Protein AF-A0A4R5KHE2-F1 (afdb_monomer_lite)

Radius of gyration: 16.77 Å; chains: 1; bounding box: 28×48×48 Å

Secondary structure (DSSP, 8-state):
------------EEEE-TTS-EEEEE-TTS-EEEEEE-TTS-EEEEEEE----------

Sequence (59 aa):
MKETVNAVNLSIRYRYDLAGNAVEVTDRIGNYTGYVYDNRNLLLNKKSQGNQRSHQLLV

InterPro domains:
  IPR006530 YD repeat [TIGR01643] (12-35)
  IPR031325 RHS repeat [PF05593] (16-43)

Foldseek 3Di:
DPPPPPVLVFDWDFDADPVGHTQWIATSVGWIKGFDADPVRHTPDIDTPDVDPDPPPDD

Organism: NCBI:txid2547395

Structure (mmCIF, N/CA/C/O backbone):
data_AF-A0A4R5KHE2-F1
#
_entry.id   AF-A0A4R5KHE2-F1
#
loop_
_atom_site.group_PDB
_atom_site.id
_atom_site.type_symbol
_atom_site.label_atom_id
_atom_sit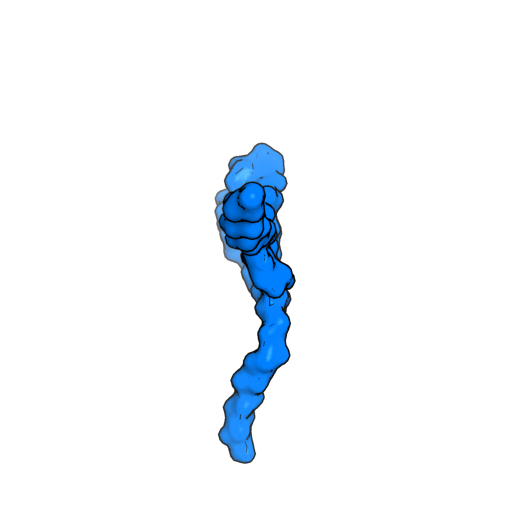e.label_alt_id
_atom_site.label_comp_id
_atom_site.label_asym_id
_atom_site.label_entity_id
_atom_site.label_seq_id
_atom_site.pdbx_PDB_ins_code
_atom_site.Cartn_x
_atom_site.Cartn_y
_atom_site.Cartn_z
_atom_site.occupancy
_atom_site.B_iso_or_equiv
_atom_site.auth_seq_id
_atom_site.auth_comp_id
_atom_site.auth_asym_id
_atom_site.auth_atom_id
_atom_site.pdbx_PDB_model_num
ATOM 1 N N . MET A 1 1 ? 15.008 13.640 -35.005 1.00 40.38 1 MET A N 1
ATOM 2 C CA . MET A 1 1 ? 14.017 13.652 -33.912 1.00 40.38 1 MET A CA 1
ATOM 3 C C . MET A 1 1 ? 14.376 12.467 -33.029 1.00 40.38 1 MET A C 1
ATOM 5 O O . MET A 1 1 ? 14.293 11.344 -33.501 1.00 40.38 1 MET A O 1
ATOM 9 N N . LYS A 1 2 ? 14.990 12.695 -31.860 1.00 49.06 2 LYS A N 1
ATOM 10 C CA . LYS A 1 2 ? 15.411 11.606 -30.962 1.00 49.06 2 LYS A CA 1
ATOM 11 C C . LYS A 1 2 ? 14.263 11.322 -30.005 1.00 49.06 2 LYS A C 1
ATOM 13 O O . LYS A 1 2 ? 14.230 11.840 -28.896 1.00 49.06 2 LYS A O 1
ATOM 18 N N . GLU A 1 3 ? 13.292 10.556 -30.474 1.00 53.41 3 GLU A N 1
ATOM 19 C CA . GLU A 1 3 ? 12.275 9.977 -29.607 1.00 53.41 3 GLU A CA 1
ATOM 20 C C . GLU A 1 3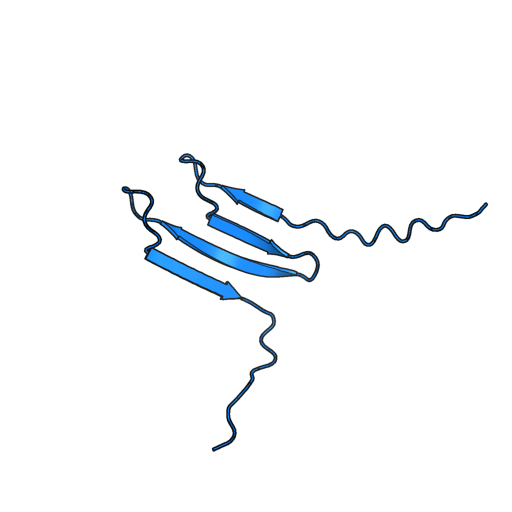 ? 12.882 8.751 -28.935 1.00 53.41 3 GLU A C 1
ATOM 22 O O . GLU A 1 3 ? 12.784 7.632 -29.423 1.00 53.41 3 GLU A O 1
ATOM 27 N N . THR A 1 4 ? 13.544 8.967 -27.802 1.00 51.59 4 THR A N 1
ATOM 28 C CA . THR A 1 4 ? 13.837 7.878 -26.867 1.00 51.59 4 THR A CA 1
ATOM 29 C C . THR A 1 4 ? 12.887 7.980 -25.684 1.00 51.59 4 THR A C 1
ATOM 31 O O . THR A 1 4 ? 13.294 7.958 -24.528 1.00 51.59 4 THR A O 1
ATOM 34 N N . VAL A 1 5 ? 11.588 8.092 -25.965 1.00 54.94 5 VAL A N 1
ATOM 35 C CA . VAL A 1 5 ? 10.555 7.806 -24.967 1.00 54.94 5 VAL A CA 1
ATOM 36 C C . VAL A 1 5 ? 10.331 6.297 -24.985 1.00 54.94 5 VAL A C 1
ATOM 38 O O . VAL A 1 5 ? 9.269 5.804 -25.331 1.00 54.94 5 VAL A O 1
ATOM 41 N N . ASN A 1 6 ? 11.334 5.538 -24.548 1.00 56.06 6 ASN A N 1
ATOM 42 C CA . ASN A 1 6 ? 11.028 4.287 -23.864 1.00 56.06 6 ASN A CA 1
ATOM 43 C C . ASN A 1 6 ? 10.710 4.663 -22.416 1.00 56.06 6 ASN A C 1
ATOM 45 O O . ASN A 1 6 ? 11.406 4.260 -21.485 1.00 56.06 6 ASN A O 1
ATOM 49 N N . ALA A 1 7 ? 9.671 5.484 -22.224 1.0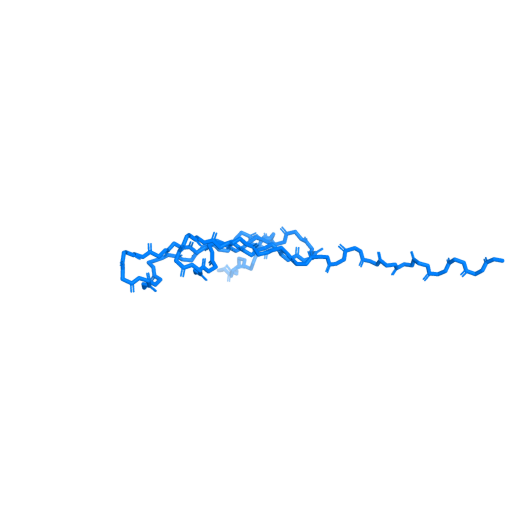0 58.22 7 ALA A N 1
ATOM 50 C CA . ALA A 1 7 ? 8.989 5.554 -20.948 1.00 58.22 7 ALA A CA 1
ATOM 51 C C . ALA A 1 7 ? 8.317 4.197 -20.806 1.00 58.22 7 ALA A C 1
ATOM 53 O O . ALA A 1 7 ? 7.167 4.003 -21.195 1.00 58.22 7 ALA A O 1
ATOM 54 N N . VAL A 1 8 ? 9.089 3.210 -20.348 1.00 62.88 8 VAL A N 1
ATOM 55 C CA . VAL A 1 8 ? 8.522 1.949 -19.914 1.00 62.88 8 VAL A CA 1
ATOM 56 C C . VAL A 1 8 ? 7.460 2.373 -18.915 1.00 62.88 8 VAL A C 1
ATOM 58 O O . VAL A 1 8 ? 7.780 3.042 -17.931 1.00 62.88 8 VAL A O 1
ATOM 61 N N . ASN A 1 9 ? 6.202 2.110 -19.257 1.00 60.97 9 ASN A N 1
ATOM 62 C CA . ASN A 1 9 ? 5.017 2.606 -18.573 1.00 60.97 9 ASN A CA 1
ATOM 63 C C . ASN A 1 9 ? 4.875 1.848 -17.241 1.00 60.97 9 ASN A C 1
ATOM 65 O O . ASN A 1 9 ? 3.920 1.115 -17.000 1.00 60.97 9 ASN A O 1
ATOM 69 N N . LEU A 1 10 ? 5.911 1.946 -16.406 1.00 66.19 10 LEU A N 1
ATOM 70 C CA . LEU A 1 10 ? 6.133 1.195 -15.187 1.00 66.19 10 LEU A CA 1
ATOM 71 C C . LEU A 1 10 ? 5.349 1.857 -14.057 1.00 66.19 10 LEU A C 1
ATOM 73 O O . LEU A 1 10 ? 5.913 2.274 -13.050 1.00 66.19 10 LEU A O 1
ATOM 77 N N . SER A 1 11 ? 4.041 1.999 -14.243 1.00 71.81 11 SER A N 1
ATOM 78 C CA . SER A 1 11 ? 3.163 2.515 -13.205 1.00 71.81 11 SER A CA 1
ATOM 79 C C . SER A 1 11 ? 2.889 1.405 -12.197 1.00 71.81 11 SER A C 1
ATOM 81 O O . SER A 1 11 ? 2.318 0.376 -12.565 1.00 71.81 11 SER A O 1
ATOM 83 N N . ILE A 1 12 ? 3.267 1.617 -10.939 1.00 84.00 12 ILE A N 1
ATOM 84 C CA . ILE A 1 12 ? 2.762 0.813 -9.824 1.00 84.00 12 ILE A CA 1
ATOM 85 C C . ILE A 1 12 ? 1.429 1.429 -9.402 1.00 84.00 12 ILE A C 1
ATOM 87 O O . ILE A 1 12 ? 1.335 2.645 -9.229 1.00 84.00 12 ILE A O 1
ATOM 91 N N . ARG A 1 13 ? 0.388 0.608 -9.276 1.00 88.12 13 ARG A N 1
ATOM 92 C CA . ARG A 1 13 ? -0.945 1.059 -8.861 1.00 88.12 13 ARG A CA 1
ATOM 93 C C . ARG A 1 13 ? -1.225 0.594 -7.446 1.00 88.12 13 ARG A C 1
ATOM 95 O O . ARG A 1 13 ? -1.082 -0.589 -7.155 1.00 88.12 13 ARG A O 1
ATOM 102 N N . TYR A 1 14 ? -1.669 1.523 -6.612 1.00 89.19 14 TYR A N 1
ATOM 103 C CA . TYR A 1 14 ? -2.109 1.258 -5.251 1.00 89.19 14 TYR A CA 1
ATOM 104 C C . TYR A 1 14 ? -3.603 1.547 -5.151 1.00 89.19 14 TYR A C 1
ATOM 106 O O . TYR A 1 14 ? -4.071 2.566 -5.666 1.00 89.19 14 TYR A O 1
ATOM 114 N N . ARG A 1 15 ? -4.351 0.664 -4.489 1.00 90.88 15 ARG A N 1
ATOM 115 C CA . ARG A 1 15 ? -5.713 0.954 -4.035 1.00 90.88 15 ARG A CA 1
ATOM 116 C C . ARG A 1 15 ? -5.740 0.945 -2.523 1.00 90.88 15 ARG A C 1
ATOM 118 O O . ARG A 1 15 ? -5.132 0.079 -1.896 1.00 90.88 15 ARG A O 1
ATOM 125 N N . TYR A 1 16 ? -6.485 1.891 -1.975 1.00 90.81 16 TYR A N 1
ATOM 126 C CA . TYR A 1 16 ? -6.660 2.061 -0.545 1.00 90.81 16 TYR A CA 1
ATOM 127 C C . TYR A 1 16 ? -8.131 1.882 -0.179 1.00 90.81 16 TYR A C 1
ATOM 129 O O . TYR A 1 16 ? -9.011 2.168 -0.995 1.00 90.81 16 TYR A O 1
ATOM 137 N N . ASP A 1 17 ? -8.390 1.390 1.027 1.00 87.75 17 ASP A N 1
ATOM 138 C CA . ASP A 1 17 ? -9.718 1.458 1.629 1.00 87.75 17 ASP A CA 1
ATOM 139 C C . ASP A 1 17 ? -10.029 2.879 2.142 1.00 87.75 17 ASP A C 1
ATOM 141 O O . ASP A 1 17 ? -9.209 3.797 2.063 1.00 87.75 17 ASP A O 1
ATOM 145 N N . LEU A 1 18 ? -11.236 3.060 2.683 1.00 88.94 18 LEU A N 1
ATOM 146 C CA . LEU A 1 18 ? -11.681 4.332 3.265 1.00 88.94 18 LEU A CA 1
ATOM 147 C C . LEU A 1 18 ? -10.892 4.741 4.520 1.00 88.94 18 LEU A C 1
ATOM 149 O O . LEU A 1 18 ? -10.922 5.911 4.893 1.00 88.9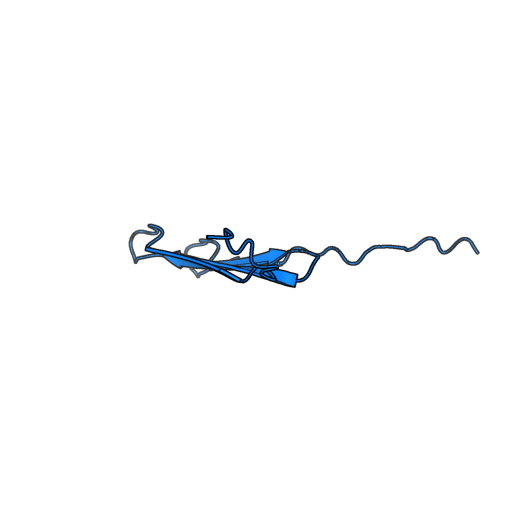4 18 LEU A O 1
ATOM 153 N N . ALA A 1 19 ? -10.207 3.799 5.171 1.00 88.94 19 ALA A N 1
ATOM 154 C CA . ALA A 1 19 ? -9.353 4.048 6.327 1.00 88.94 19 ALA A CA 1
ATOM 155 C C . ALA A 1 19 ? -7.904 4.391 5.926 1.00 88.94 19 ALA A C 1
ATOM 157 O O . ALA A 1 19 ? -7.104 4.764 6.783 1.00 88.94 19 ALA A O 1
ATOM 158 N N . GLY A 1 20 ? -7.568 4.310 4.633 1.00 90.06 20 GLY A N 1
ATOM 159 C CA . GLY A 1 20 ? -6.239 4.592 4.099 1.00 90.06 20 GLY A CA 1
ATOM 160 C C . GLY A 1 20 ? -5.289 3.391 4.094 1.00 90.06 20 GLY A C 1
ATOM 161 O O . GLY A 1 20 ? -4.103 3.566 3.813 1.00 90.06 20 GLY A O 1
ATOM 162 N N . ASN A 1 21 ? -5.766 2.171 4.361 1.00 89.31 21 ASN A N 1
ATOM 163 C CA . ASN A 1 21 ? -4.937 0.970 4.261 1.00 89.31 21 ASN A CA 1
ATOM 164 C C . ASN A 1 21 ? -4.855 0.494 2.810 1.00 89.31 21 ASN A C 1
ATOM 166 O O . ASN A 1 21 ? -5.851 0.482 2.088 1.00 89.31 21 ASN A O 1
ATOM 170 N N . ALA A 1 22 ? -3.670 0.066 2.373 1.00 89.69 22 ALA A N 1
ATOM 171 C CA . ALA A 1 22 ? -3.456 -0.414 1.011 1.00 89.69 22 ALA A CA 1
ATOM 172 C C . ALA A 1 22 ? -4.076 -1.803 0.817 1.00 89.69 22 ALA A C 1
ATOM 174 O O . ALA A 1 22 ? -3.494 -2.797 1.231 1.00 89.69 22 ALA A O 1
ATOM 175 N N . VAL A 1 23 ? -5.226 -1.891 0.153 1.00 92.94 23 VAL A N 1
ATOM 176 C CA . VAL A 1 23 ? -5.917 -3.163 -0.121 1.00 92.94 23 VAL A CA 1
ATOM 177 C C . VAL A 1 23 ? -5.409 -3.858 -1.378 1.00 92.94 23 VAL A C 1
ATOM 179 O O . VAL A 1 23 ? -5.610 -5.059 -1.546 1.00 92.94 23 VAL A O 1
ATOM 182 N N . GLU A 1 24 ? -4.733 -3.128 -2.264 1.00 91.06 24 GLU A N 1
ATOM 183 C CA . GLU A 1 24 ? -4.242 -3.669 -3.526 1.00 91.06 24 GLU A CA 1
ATOM 184 C C . GLU A 1 24 ? -2.979 -2.960 -3.996 1.00 91.06 24 GLU A C 1
ATOM 186 O O . GLU A 1 24 ? -2.899 -1.732 -3.987 1.00 91.06 24 GLU A O 1
ATOM 191 N N . VAL A 1 25 ? -2.019 -3.743 -4.473 1.00 90.69 25 VAL A N 1
ATOM 192 C CA . VAL A 1 25 ? -0.804 -3.272 -5.127 1.00 90.69 25 VAL A CA 1
ATOM 193 C C . VAL A 1 25 ? -0.630 -4.053 -6.417 1.00 90.69 25 VAL A C 1
ATOM 195 O O . VAL A 1 25 ? -0.557 -5.279 -6.396 1.00 90.69 25 VAL A O 1
ATOM 198 N N . THR A 1 26 ? -0.563 -3.346 -7.539 1.00 87.50 26 THR A N 1
ATOM 199 C CA . THR A 1 26 ? -0.229 -3.930 -8.839 1.00 87.50 26 THR A CA 1
ATOM 200 C C . THR A 1 26 ? 1.098 -3.359 -9.310 1.00 87.50 26 THR A C 1
ATOM 202 O O . THR A 1 26 ? 1.211 -2.157 -9.556 1.00 87.50 26 THR A O 1
ATOM 205 N N . ASP A 1 27 ? 2.102 -4.219 -9.436 1.00 84.31 27 ASP A N 1
ATOM 206 C CA . ASP A 1 27 ? 3.425 -3.859 -9.923 1.00 84.31 27 ASP A CA 1
ATOM 207 C C . ASP A 1 27 ? 3.430 -3.571 -11.424 1.00 84.31 27 ASP A C 1
ATOM 209 O O . ASP A 1 27 ? 2.604 -4.044 -12.204 1.00 84.31 27 ASP A O 1
ATOM 213 N N . ARG A 1 28 ? 4.486 -2.881 -11.846 1.00 79.25 28 ARG A N 1
ATOM 214 C CA . ARG A 1 28 ? 4.784 -2.507 -13.234 1.00 79.25 28 ARG A CA 1
ATOM 215 C C . ARG A 1 28 ? 4.820 -3.654 -14.257 1.00 79.25 28 ARG A C 1
ATOM 217 O O . ARG A 1 28 ? 4.756 -3.403 -15.453 1.00 79.25 28 ARG A O 1
ATOM 224 N N . ILE A 1 29 ? 4.975 -4.893 -13.789 1.00 76.44 29 ILE A N 1
ATOM 225 C CA . ILE A 1 29 ? 5.003 -6.114 -14.611 1.00 76.44 29 ILE A CA 1
ATOM 226 C C . ILE A 1 29 ? 3.706 -6.933 -14.508 1.00 76.44 29 ILE A C 1
ATOM 228 O O . ILE A 1 29 ? 3.659 -8.063 -14.982 1.00 76.44 29 ILE A O 1
ATOM 232 N N . GLY A 1 30 ? 2.664 -6.381 -13.877 1.00 75.19 30 GLY A N 1
ATOM 233 C CA . GLY A 1 30 ? 1.358 -7.024 -13.720 1.00 75.19 30 GLY A CA 1
ATOM 234 C C . GLY A 1 30 ? 1.251 -7.990 -12.539 1.00 75.19 30 GLY A C 1
ATOM 235 O O . GLY A 1 30 ? 0.242 -8.679 -12.425 1.00 75.19 30 GLY A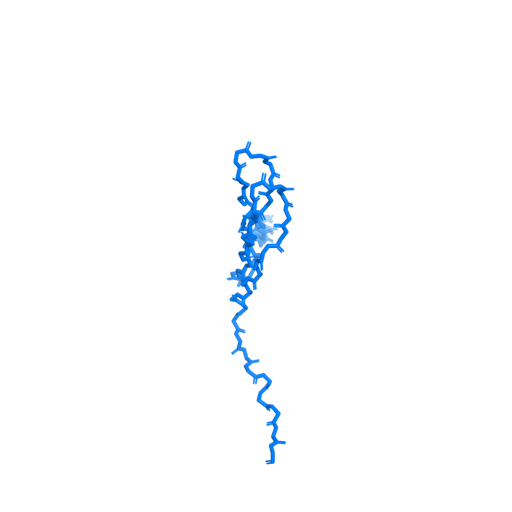 O 1
ATOM 236 N N . ASN A 1 31 ? 2.251 -8.050 -11.650 1.00 84.25 31 ASN A N 1
ATOM 237 C CA . ASN A 1 31 ? 2.103 -8.808 -10.406 1.00 84.25 31 ASN A CA 1
ATOM 238 C C . ASN A 1 31 ? 1.113 -8.102 -9.490 1.00 84.25 31 ASN A C 1
ATOM 240 O O . ASN A 1 31 ? 1.200 -6.892 -9.289 1.00 84.25 31 ASN A O 1
ATOM 244 N N . TYR A 1 32 ? 0.207 -8.876 -8.912 1.00 85.44 32 TYR A N 1
ATOM 245 C CA . TYR A 1 32 ? -0.841 -8.376 -8.041 1.00 85.44 32 TYR A CA 1
ATOM 246 C C . TYR A 1 32 ? -0.602 -8.836 -6.605 1.00 85.44 32 TYR A C 1
ATOM 248 O O . TYR A 1 32 ? -0.322 -10.009 -6.350 1.00 85.44 32 TYR A O 1
ATOM 256 N N . THR A 1 33 ? -0.768 -7.933 -5.645 1.00 88.62 33 THR A N 1
ATOM 257 C CA . THR A 1 33 ? -0.810 -8.255 -4.220 1.00 88.62 33 THR A CA 1
ATOM 258 C C . THR A 1 33 ? -1.995 -7.560 -3.563 1.00 88.62 33 THR A C 1
ATOM 260 O O . THR A 1 33 ? -2.033 -6.338 -3.482 1.00 88.62 33 THR A O 1
ATOM 263 N N . GLY A 1 34 ? -2.951 -8.344 -3.075 1.00 90.12 34 GLY A N 1
ATOM 264 C CA . GLY A 1 34 ? -4.099 -7.884 -2.304 1.00 90.12 34 GLY A CA 1
ATOM 265 C C . GLY A 1 34 ? -3.903 -8.084 -0.802 1.00 90.12 34 GLY A C 1
ATOM 266 O O . GLY A 1 34 ? -3.302 -9.074 -0.365 1.00 90.12 34 GLY A O 1
ATOM 267 N N . TYR A 1 35 ? -4.456 -7.167 -0.018 1.00 89.38 35 TYR A N 1
ATOM 268 C CA . TYR A 1 35 ? -4.447 -7.181 1.441 1.00 89.38 35 TYR A CA 1
ATOM 269 C C . TYR A 1 35 ? -5.880 -7.054 1.959 1.00 89.38 35 TYR A C 1
ATOM 271 O O . TYR A 1 35 ? -6.675 -6.271 1.444 1.00 89.38 35 TYR A O 1
ATOM 279 N N . VAL A 1 36 ? -6.209 -7.840 2.979 1.00 87.75 36 VAL A N 1
ATOM 280 C CA . VAL A 1 36 ? -7.494 -7.788 3.678 1.00 87.75 36 VAL A CA 1
ATOM 281 C C . VAL A 1 36 ? -7.214 -7.399 5.116 1.00 87.75 36 VAL A C 1
ATOM 283 O O . VAL A 1 36 ? -6.442 -8.087 5.784 1.00 87.75 36 VAL A O 1
ATOM 286 N N . TYR A 1 37 ? -7.845 -6.326 5.579 1.00 87.75 37 TYR A N 1
ATOM 287 C CA . TYR A 1 37 ? -7.724 -5.829 6.945 1.00 87.75 37 TYR A CA 1
ATOM 288 C C . TYR A 1 37 ? -9.008 -6.091 7.736 1.00 87.75 37 TYR A C 1
ATOM 290 O O . TYR A 1 37 ? -10.090 -6.194 7.155 1.00 87.75 37 TYR A O 1
ATOM 298 N N . ASP A 1 38 ? -8.890 -6.220 9.056 1.00 88.19 38 ASP A N 1
ATOM 299 C CA . ASP A 1 38 ? -10.034 -6.193 9.965 1.00 88.19 38 ASP A CA 1
ATOM 300 C C . ASP A 1 38 ? -10.462 -4.752 10.296 1.00 88.19 38 ASP A C 1
ATOM 302 O O . ASP A 1 38 ? -9.819 -3.772 9.919 1.00 88.19 38 ASP A O 1
ATOM 306 N N . ASN A 1 39 ? -11.544 -4.616 11.065 1.00 87.81 39 ASN A N 1
ATOM 307 C CA . ASN A 1 39 ? -12.072 -3.315 11.487 1.00 87.81 39 ASN A CA 1
ATOM 308 C C . ASN A 1 39 ? -11.163 -2.557 12.484 1.00 87.81 39 ASN A C 1
ATOM 310 O O . ASN A 1 39 ? -11.506 -1.465 12.928 1.00 87.81 39 ASN A O 1
ATOM 314 N N . ARG A 1 40 ? -10.031 -3.148 12.887 1.00 90.69 40 ARG A N 1
ATOM 315 C CA . ARG A 1 40 ? -8.977 -2.546 13.715 1.00 90.69 40 ARG A CA 1
ATOM 316 C C . ARG A 1 40 ? -7.722 -2.228 12.887 1.00 90.69 40 ARG A C 1
ATOM 318 O O . ARG A 1 40 ? -6.686 -1.922 13.470 1.00 90.69 40 ARG A O 1
ATOM 325 N N . ASN A 1 41 ? -7.814 -2.276 11.553 1.00 86.25 41 ASN A N 1
ATOM 326 C CA . ASN A 1 41 ? -6.714 -2.076 10.604 1.00 86.25 41 ASN A CA 1
ATOM 327 C C . ASN A 1 41 ? -5.586 -3.116 10.724 1.00 86.25 41 ASN A C 1
ATOM 329 O O . ASN A 1 41 ? -4.446 -2.858 10.336 1.00 86.25 41 ASN A O 1
ATOM 333 N N . LEU A 1 42 ? -5.879 -4.307 11.249 1.00 88.31 42 LEU A N 1
ATOM 334 C CA . LEU A 1 42 ? -4.914 -5.400 11.311 1.00 88.31 42 LEU A CA 1
ATOM 335 C C . LEU A 1 42 ? -5.025 -6.264 10.061 1.00 88.31 42 LEU A C 1
ATOM 337 O O . LEU A 1 42 ? -6.119 -6.603 9.617 1.00 88.31 42 LEU A O 1
ATOM 341 N N . LEU A 1 43 ? -3.879 -6.634 9.490 1.00 88.38 43 LEU A N 1
ATOM 342 C CA . LEU A 1 43 ? -3.826 -7.495 8.314 1.00 88.38 43 LEU A CA 1
ATOM 343 C C . LEU A 1 43 ? -4.349 -8.893 8.666 1.00 88.38 43 LEU A C 1
ATOM 345 O O . LEU A 1 43 ? -3.696 -9.642 9.389 1.00 88.38 43 LEU A O 1
ATOM 349 N N . LEU A 1 44 ? -5.496 -9.257 8.103 1.00 91.25 44 LEU A N 1
ATOM 350 C CA . LEU A 1 44 ? -6.067 -10.596 8.208 1.00 91.25 44 LEU A CA 1
ATOM 351 C C . LEU A 1 44 ? -5.472 -11.535 7.169 1.00 91.25 44 LEU A C 1
ATOM 353 O O . LEU A 1 44 ? -5.182 -12.690 7.465 1.00 91.25 44 LEU A O 1
ATOM 357 N N . ASN A 1 45 ? -5.323 -11.058 5.932 1.00 87.19 45 ASN A N 1
ATOM 358 C CA . ASN A 1 45 ? -4.942 -11.927 4.830 1.00 87.19 45 ASN A CA 1
ATOM 359 C C . ASN A 1 45 ? -4.136 -11.179 3.771 1.00 87.19 45 ASN A C 1
ATOM 361 O O . ASN A 1 45 ? -4.501 -10.081 3.358 1.00 87.19 45 ASN A O 1
ATOM 365 N N . LYS A 1 46 ? -3.078 -11.817 3.266 1.00 89.38 46 LYS A N 1
ATOM 366 C CA . LYS A 1 46 ? -2.292 -11.330 2.128 1.00 89.38 46 LYS A CA 1
ATOM 367 C C . LYS A 1 46 ? -2.402 -12.325 0.982 1.00 89.38 46 LYS A C 1
ATOM 369 O O . LYS A 1 46 ? -2.092 -13.501 1.154 1.00 89.38 46 LYS A O 1
ATOM 374 N N . LYS A 1 47 ? -2.833 -11.864 -0.189 1.00 85.69 47 LYS A N 1
ATOM 375 C CA . LYS A 1 47 ? -2.886 -12.663 -1.418 1.00 85.69 47 LYS A CA 1
ATOM 376 C C . LYS A 1 47 ? -1.926 -12.061 -2.426 1.00 85.69 47 LYS A C 1
ATOM 378 O O . LYS A 1 47 ? -2.192 -10.990 -2.948 1.00 85.69 47 LYS A O 1
ATOM 383 N N . SER A 1 48 ? -0.819 -12.737 -2.709 1.00 79.56 48 SER A N 1
ATOM 384 C CA . SER A 1 48 ? 0.045 -12.364 -3.828 1.00 79.56 48 SER A CA 1
ATOM 385 C C . SER A 1 48 ? -0.267 -13.282 -5.000 1.00 79.56 48 SER A C 1
ATOM 387 O O . SER A 1 48 ? -0.004 -14.480 -4.938 1.00 79.56 48 SER A O 1
ATOM 389 N N . GLN A 1 49 ? -0.856 -12.724 -6.051 1.00 70.62 49 GLN A N 1
ATOM 390 C CA . GLN A 1 49 ? -0.949 -13.368 -7.352 1.00 70.62 49 GLN A CA 1
ATOM 391 C C . GLN A 1 49 ? 0.229 -12.851 -8.180 1.00 70.62 49 GLN A C 1
ATOM 393 O O . GLN A 1 49 ? 0.096 -12.045 -9.101 1.00 70.62 49 GLN A O 1
ATOM 398 N N . GLY A 1 50 ? 1.428 -13.271 -7.775 1.00 60.12 50 GLY A N 1
ATOM 399 C CA . GLY A 1 50 ? 2.572 -13.225 -8.670 1.00 60.12 50 GLY A CA 1
ATOM 400 C C . GLY A 1 50 ? 2.297 -14.184 -9.819 1.00 60.12 50 GLY A C 1
ATOM 401 O O . GLY A 1 50 ? 1.670 -15.222 -9.608 1.00 60.12 50 GLY A O 1
ATOM 402 N N . ASN A 1 51 ? 2.744 -13.859 -11.027 1.00 50.38 51 ASN A N 1
ATOM 403 C CA . ASN A 1 51 ? 2.807 -14.839 -12.102 1.00 50.38 51 ASN A CA 1
ATOM 404 C C . ASN A 1 51 ? 3.747 -15.966 -11.632 1.00 50.38 51 ASN A C 1
ATOM 406 O O . ASN A 1 51 ? 4.970 -15.852 -11.735 1.00 50.38 51 ASN A O 1
ATOM 410 N N . GLN A 1 52 ? 3.187 -16.985 -10.973 1.00 49.31 52 GLN A N 1
ATOM 411 C CA . GLN A 1 52 ? 3.929 -18.072 -10.360 1.00 49.31 52 GLN A CA 1
ATOM 412 C C . GLN A 1 52 ? 4.534 -18.891 -11.498 1.00 49.31 52 GLN A C 1
ATOM 414 O O . GLN A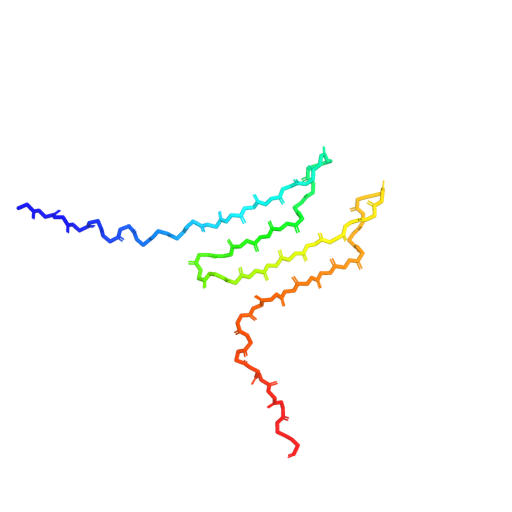 1 52 ? 3.943 -19.852 -11.977 1.00 49.31 52 GLN A O 1
ATOM 419 N N . ARG A 1 53 ? 5.765 -18.561 -11.898 1.00 53.12 53 ARG A N 1
ATOM 420 C CA . ARG A 1 53 ? 6.714 -19.630 -12.193 1.00 53.12 53 ARG A CA 1
ATOM 421 C C . ARG A 1 53 ? 6.917 -20.357 -10.875 1.00 53.12 53 ARG A C 1
ATOM 423 O O . ARG A 1 53 ? 7.706 -19.943 -10.033 1.00 53.12 53 ARG A O 1
ATOM 430 N N . SER A 1 54 ? 6.079 -21.358 -10.666 1.00 47.34 54 SER A N 1
ATOM 431 C CA . SER A 1 54 ? 6.096 -22.284 -9.553 1.00 47.34 54 SER A CA 1
ATOM 432 C C . SER A 1 54 ? 7.526 -22.776 -9.345 1.00 47.34 54 SER A C 1
ATOM 434 O O . SER A 1 54 ? 8.049 -23.559 -10.132 1.00 47.34 54 SER A O 1
ATOM 436 N N . HIS A 1 55 ? 8.162 -22.340 -8.258 1.00 46.94 55 HIS A N 1
ATOM 437 C CA . HIS A 1 55 ? 9.191 -23.150 -7.622 1.00 46.94 55 HIS A CA 1
ATOM 438 C C . HIS A 1 55 ? 8.463 -24.337 -6.978 1.00 46.94 55 HIS A C 1
ATOM 440 O O . HIS A 1 55 ? 8.158 -24.337 -5.789 1.00 46.94 55 HIS A O 1
ATOM 446 N N . GLN A 1 56 ? 8.103 -25.325 -7.799 1.00 46.16 56 GLN A N 1
ATOM 447 C CA . GLN A 1 56 ? 7.803 -26.658 -7.302 1.00 46.16 56 GLN A CA 1
ATOM 448 C C . GLN A 1 56 ? 9.146 -27.204 -6.806 1.00 46.16 56 GLN A C 1
ATOM 450 O O . GLN A 1 56 ? 10.053 -27.432 -7.606 1.00 46.16 56 GLN A O 1
ATOM 455 N N . LEU A 1 57 ? 9.303 -27.328 -5.485 1.00 47.09 57 LEU A N 1
ATOM 456 C CA . LEU A 1 57 ? 10.359 -28.154 -4.907 1.00 47.09 57 LEU A CA 1
ATOM 457 C C . LEU A 1 57 ? 10.238 -29.544 -5.547 1.00 47.09 57 LEU A C 1
ATOM 459 O O . LEU A 1 57 ? 9.177 -30.165 -5.461 1.00 47.09 57 LEU A O 1
ATOM 463 N N . LEU A 1 58 ? 11.294 -29.986 -6.227 1.00 37.97 58 LEU A N 1
ATOM 464 C CA . LEU A 1 58 ? 11.411 -31.353 -6.714 1.00 37.97 58 LEU A CA 1
ATOM 465 C C . LEU A 1 58 ? 11.542 -32.260 -5.478 1.00 37.97 58 LEU A C 1
ATOM 467 O O . LEU A 1 58 ? 12.485 -32.090 -4.704 1.00 37.97 58 LEU A O 1
ATOM 471 N N . VAL A 1 59 ? 10.555 -33.138 -5.273 1.00 49.16 59 VAL A N 1
ATOM 472 C CA . VAL A 1 59 ? 10.679 -34.346 -4.437 1.00 49.16 59 VAL A CA 1
ATOM 473 C C . VAL A 1 59 ? 11.465 -35.385 -5.219 1.00 49.16 59 VAL A C 1
ATOM 475 O O . VAL A 1 59 ? 11.193 -35.504 -6.436 1.00 49.16 59 VAL A O 1
#

pLDDT: mean 74.83, std 17.35, range [37.97, 92.94]